Protein AF-A0A2V5UJ86-F1 (afdb_monomer)

Foldseek 3Di:
DPPPVVLVVVLVVLLVVLLVLLLVVDDPVVNVVSVVVVVVLVVVLVPDDDPDPVVSVVVSSVSSVVSSVVSNVNSVVD

Structure (mmCIF, N/CA/C/O backbone):
data_AF-A0A2V5UJ86-F1
#
_entry.id   AF-A0A2V5UJ86-F1
#
loop_
_atom_site.group_PDB
_atom_site.id
_atom_site.type_symbol
_atom_site.label_atom_id
_atom_site.label_alt_id
_atom_site.label_comp_id
_atom_site.label_asym_id
_atom_site.label_entity_id
_atom_site.label_seq_id
_atom_site.pdbx_PDB_ins_code
_atom_site.Cartn_x
_atom_site.Cartn_y
_atom_site.Cartn_z
_atom_site.occupancy
_atom_site.B_iso_or_equiv
_atom_site.auth_seq_id
_atom_site.auth_comp_id
_atom_site.auth_asym_id
_atom_site.auth_atom_id
_atom_site.pdbx_PDB_model_num
ATOM 1 N N . GLU A 1 1 ? 1.190 7.356 -27.194 1.00 41.19 1 GLU A N 1
ATOM 2 C CA . GLU A 1 1 ? 1.791 6.726 -25.997 1.00 41.19 1 GLU A CA 1
ATOM 3 C C . GLU A 1 1 ? 0.963 6.957 -24.712 1.00 41.19 1 GLU A C 1
ATOM 5 O O . GLU A 1 1 ? 1.528 7.030 -23.638 1.00 41.19 1 GLU A O 1
ATOM 10 N N . SER A 1 2 ? -0.380 7.005 -24.758 1.00 48.94 2 SER A N 1
ATOM 11 C CA . SER A 1 2 ? -1.194 7.482 -23.608 1.00 48.94 2 SER A CA 1
ATOM 12 C C . SER A 1 2 ? -1.807 6.410 -22.694 1.00 48.94 2 SER A C 1
ATOM 14 O O . SER A 1 2 ? -2.578 6.747 -21.806 1.00 48.94 2 SER A O 1
ATOM 16 N N . GLY A 1 3 ? -1.519 5.123 -22.901 1.00 46.69 3 GLY A N 1
ATOM 17 C CA . GLY A 1 3 ? -2.139 4.044 -22.113 1.00 46.69 3 GLY A CA 1
ATOM 18 C C . GLY A 1 3 ? -1.402 3.678 -20.820 1.00 46.69 3 GLY A C 1
ATOM 19 O O . GLY A 1 3 ? -2.010 3.100 -19.926 1.00 46.69 3 GLY A O 1
ATOM 20 N N . ARG A 1 4 ? -0.103 3.993 -20.722 1.00 52.19 4 ARG A N 1
ATOM 21 C CA . ARG A 1 4 ? 0.776 3.528 -19.633 1.00 52.19 4 ARG A CA 1
ATOM 22 C C . ARG A 1 4 ? 0.635 4.402 -18.372 1.00 52.19 4 ARG A C 1
ATOM 24 O O . ARG A 1 4 ? 0.412 3.864 -17.297 1.00 52.19 4 ARG A O 1
ATOM 31 N N . ASP A 1 5 ? 0.565 5.726 -18.538 1.00 57.78 5 ASP A N 1
ATOM 32 C CA . ASP A 1 5 ? 0.362 6.688 -17.435 1.00 57.78 5 ASP A CA 1
ATOM 33 C C . ASP A 1 5 ? -0.986 6.536 -16.707 1.00 57.78 5 ASP A C 1
ATOM 35 O O . ASP A 1 5 ? -1.125 6.923 -15.546 1.00 57.78 5 ASP A O 1
ATOM 39 N N . ILE A 1 6 ? -2.012 6.000 -17.376 1.00 56.66 6 ILE A N 1
ATOM 40 C CA . ILE A 1 6 ? -3.338 5.815 -16.766 1.00 56.66 6 ILE A CA 1
ATOM 41 C C . ILE A 1 6 ? -3.302 4.666 -15.748 1.00 56.66 6 ILE A C 1
ATOM 43 O O . ILE A 1 6 ? -3.850 4.809 -14.656 1.00 56.66 6 ILE A O 1
ATOM 47 N N . GLY A 1 7 ? -2.619 3.561 -16.074 1.00 62.41 7 GLY A N 1
ATOM 48 C CA . GLY A 1 7 ? -2.499 2.398 -15.187 1.00 62.41 7 GLY A CA 1
ATOM 49 C C . GLY A 1 7 ? -1.690 2.695 -13.923 1.00 62.41 7 GLY A C 1
ATOM 50 O O . GLY A 1 7 ? -2.089 2.293 -12.828 1.00 62.41 7 GLY A O 1
ATOM 51 N N . ASP A 1 8 ? -0.613 3.471 -14.056 1.00 68.00 8 ASP A N 1
ATOM 52 C CA . ASP A 1 8 ? 0.239 3.865 -12.929 1.00 68.00 8 ASP A CA 1
ATOM 53 C C . ASP A 1 8 ? -0.503 4.792 -11.952 1.00 68.00 8 ASP A C 1
ATOM 55 O O . ASP A 1 8 ? -0.426 4.632 -10.732 1.00 68.00 8 ASP A O 1
ATOM 59 N N . ASN A 1 9 ? -1.310 5.720 -12.471 1.00 79.38 9 ASN A N 1
ATOM 60 C CA . ASN A 1 9 ? -2.132 6.592 -11.632 1.00 79.38 9 ASN A CA 1
ATOM 61 C C . ASN A 1 9 ? -3.264 5.835 -10.920 1.00 79.38 9 ASN A C 1
ATOM 63 O O . ASN A 1 9 ? -3.614 6.166 -9.783 1.00 79.38 9 ASN A O 1
ATOM 67 N N . GLU A 1 10 ? -3.834 4.810 -11.556 1.00 89.88 10 GLU A N 1
ATOM 68 C CA . GLU A 1 10 ? -4.891 4.004 -10.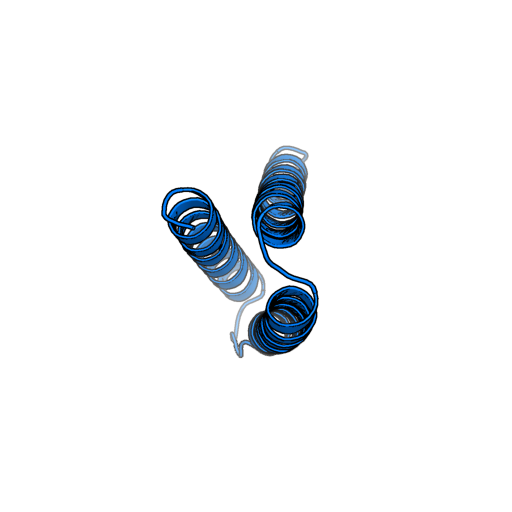951 1.00 89.88 10 GLU A CA 1
ATOM 69 C C . GLU A 1 10 ? -4.367 3.162 -9.780 1.00 89.88 10 GLU A C 1
ATOM 71 O O . GLU A 1 10 ? -4.984 3.141 -8.710 1.00 89.88 10 GLU A O 1
ATOM 76 N N . ILE A 1 11 ? -3.211 2.511 -9.935 1.00 91.00 11 ILE A N 1
ATOM 77 C CA . ILE A 1 11 ? -2.664 1.649 -8.880 1.00 91.00 11 ILE A CA 1
ATOM 78 C C . ILE A 1 11 ? -2.189 2.455 -7.658 1.00 91.00 11 ILE A C 1
ATOM 80 O O . ILE A 1 11 ? -2.410 2.035 -6.519 1.00 91.00 11 ILE A O 1
ATOM 84 N N . GLU A 1 12 ? -1.631 3.655 -7.851 1.00 92.88 12 GLU A N 1
ATOM 85 C CA . GLU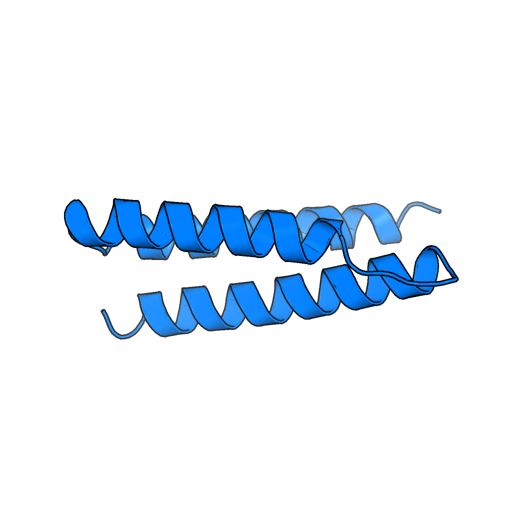 A 1 12 ? -1.290 4.550 -6.736 1.00 92.88 12 GLU A CA 1
ATOM 86 C C . GLU A 1 12 ? -2.551 5.081 -6.026 1.00 92.88 12 GLU A C 1
ATOM 88 O O . GLU A 1 12 ? -2.580 5.196 -4.795 1.00 92.88 12 GLU A O 1
ATOM 93 N N . ALA A 1 13 ? -3.638 5.340 -6.763 1.00 94.81 13 ALA A N 1
ATOM 94 C CA . ALA A 1 13 ? -4.922 5.694 -6.160 1.00 94.81 13 ALA A CA 1
ATOM 95 C C . ALA A 1 13 ? -5.489 4.542 -5.310 1.00 94.81 13 ALA A C 1
ATOM 97 O O . ALA A 1 13 ? -5.983 4.775 -4.200 1.00 94.81 13 ALA A O 1
ATOM 98 N N . GLN A 1 14 ? -5.373 3.296 -5.783 1.00 96.31 14 GLN A N 1
ATOM 99 C CA . GLN A 1 14 ? -5.761 2.105 -5.021 1.00 96.31 14 GLN A CA 1
ATOM 100 C C . GLN A 1 14 ? -4.909 1.933 -3.756 1.00 96.31 14 GLN A C 1
ATOM 102 O O 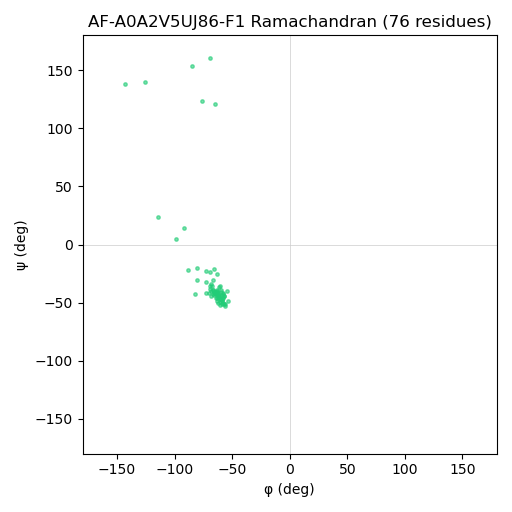. GLN A 1 14 ? -5.462 1.674 -2.684 1.00 96.31 14 GLN A O 1
ATOM 107 N N . LEU A 1 15 ? -3.592 2.152 -3.842 1.00 97.31 15 LEU A N 1
ATOM 108 C CA . LEU A 1 15 ? -2.689 2.115 -2.689 1.00 97.31 15 LEU A CA 1
ATOM 109 C C . LEU A 1 15 ? -3.127 3.113 -1.609 1.00 97.31 15 LEU A C 1
ATOM 111 O O . LEU A 1 15 ? -3.301 2.736 -0.447 1.00 97.31 15 LEU A O 1
ATOM 115 N N . ASN A 1 16 ? -3.348 4.372 -1.995 1.00 96.81 16 ASN A N 1
ATOM 116 C CA . ASN A 1 16 ? -3.778 5.424 -1.073 1.00 96.81 16 ASN A CA 1
ATOM 117 C C . ASN A 1 16 ? -5.138 5.102 -0.446 1.00 96.81 16 ASN A C 1
ATOM 119 O O . ASN A 1 16 ? -5.317 5.232 0.768 1.00 96.81 16 ASN A O 1
ATOM 123 N N . LYS A 1 17 ? -6.092 4.616 -1.247 1.00 97.69 17 LYS A N 1
ATOM 124 C CA . LYS A 1 17 ? -7.413 4.202 -0.764 1.00 97.69 17 LYS A CA 1
ATOM 125 C C . LYS A 1 17 ? -7.316 3.071 0.264 1.00 97.69 17 LYS A C 1
ATOM 127 O O . LYS A 1 17 ? -7.947 3.161 1.319 1.00 97.69 17 LYS A O 1
ATOM 132 N N . ALA A 1 18 ? -6.530 2.029 -0.011 1.00 97.88 18 ALA A N 1
ATOM 133 C CA . ALA A 1 18 ? -6.345 0.897 0.896 1.00 97.88 18 ALA A CA 1
ATOM 134 C C . ALA A 1 18 ? -5.654 1.319 2.204 1.00 97.88 18 ALA A C 1
ATOM 136 O O . ALA A 1 18 ? -6.097 0.933 3.289 1.00 97.88 18 ALA A O 1
ATOM 137 N N . TYR A 1 19 ? -4.628 2.172 2.113 1.00 98.19 19 TYR A N 1
ATOM 138 C CA . TYR A 1 19 ? -3.948 2.745 3.274 1.00 98.19 19 TYR A CA 1
ATOM 139 C C . TYR A 1 19 ? -4.914 3.539 4.158 1.00 98.19 19 TYR A C 1
ATOM 141 O O . TYR A 1 19 ? -5.004 3.278 5.358 1.00 98.19 19 TYR A O 1
ATOM 149 N N . HIS A 1 20 ? -5.681 4.467 3.576 1.00 97.62 20 HIS A N 1
ATOM 150 C CA . HIS A 1 20 ? -6.638 5.272 4.333 1.00 97.62 20 HIS A CA 1
ATOM 151 C C . HIS A 1 20 ? -7.736 4.417 4.962 1.00 97.62 20 HIS A C 1
ATOM 153 O O . HIS A 1 20 ? -8.067 4.626 6.129 1.00 97.62 20 HIS A O 1
ATOM 159 N N . LYS A 1 21 ? -8.249 3.413 4.240 1.00 97.19 21 LYS A N 1
ATOM 160 C CA . LYS A 1 21 ? -9.232 2.471 4.783 1.00 97.19 21 LYS A CA 1
ATOM 161 C C . LYS A 1 21 ? -8.699 1.786 6.044 1.00 97.19 21 LYS A C 1
ATOM 163 O O . LYS A 1 21 ? -9.356 1.842 7.081 1.00 97.19 21 LYS A O 1
ATOM 168 N N . LEU A 1 22 ? -7.497 1.209 5.987 1.00 97.69 22 LEU A N 1
ATOM 169 C CA . LEU A 1 22 ? -6.887 0.576 7.157 1.00 97.69 22 LEU A CA 1
ATOM 170 C C . LEU A 1 22 ? -6.624 1.592 8.278 1.00 97.69 22 LEU A C 1
ATOM 172 O O . LEU A 1 22 ? -6.974 1.335 9.425 1.00 97.69 22 LEU A O 1
ATOM 176 N N . ALA A 1 23 ? -6.065 2.760 7.961 1.00 97.00 23 ALA A N 1
ATOM 177 C CA . ALA A 1 23 ? -5.770 3.792 8.951 1.00 97.00 23 ALA A CA 1
ATOM 178 C C . ALA A 1 23 ? -7.029 4.230 9.719 1.00 97.00 23 ALA A C 1
ATOM 180 O O . ALA A 1 23 ? -6.981 4.374 10.937 1.00 97.00 23 ALA A O 1
ATOM 181 N N . THR A 1 24 ? -8.170 4.390 9.041 1.00 96.12 24 THR A N 1
ATOM 182 C CA . THR A 1 24 ? -9.430 4.763 9.708 1.00 96.12 24 THR A CA 1
ATOM 183 C C . THR A 1 24 ? -9.962 3.683 10.651 1.00 96.12 24 THR A C 1
ATOM 185 O O . THR A 1 24 ? -10.556 4.026 11.672 1.00 96.12 24 THR A O 1
ATOM 188 N N . ALA A 1 25 ? -9.701 2.406 10.358 1.00 94.88 25 ALA A N 1
ATOM 189 C CA . ALA A 1 25 ? -10.143 1.272 11.171 1.00 94.88 25 ALA A CA 1
ATOM 190 C C . ALA A 1 25 ? -9.253 1.008 12.400 1.00 94.88 25 ALA A C 1
ATOM 192 O O . ALA A 1 25 ? -9.684 0.359 13.347 1.00 94.88 25 ALA A O 1
ATOM 193 N N . LEU A 1 26 ? -8.012 1.503 12.408 1.00 95.44 26 LEU A N 1
ATOM 194 C CA . LEU A 1 26 ? -7.062 1.266 13.498 1.00 95.44 26 LEU A CA 1
ATOM 195 C C . LEU A 1 26 ? -7.222 2.266 14.658 1.00 95.44 26 LEU A C 1
ATOM 197 O O . LEU A 1 26 ? -7.629 3.409 14.426 1.00 95.44 26 LEU A O 1
ATOM 201 N N . PRO A 1 27 ? -6.849 1.898 15.899 1.00 94.50 27 PRO A N 1
ATOM 202 C CA . PRO A 1 27 ? -6.685 2.846 17.001 1.00 94.50 27 PRO A CA 1
ATOM 203 C C . PRO A 1 27 ? -5.467 3.771 16.781 1.00 94.50 27 PRO A C 1
ATOM 205 O O . PRO A 1 27 ? -4.566 3.427 16.015 1.00 94.50 27 PRO A O 1
ATOM 208 N N . PRO A 1 28 ? -5.387 4.937 17.457 1.00 92.19 28 PRO A N 1
ATOM 209 C CA . PRO A 1 28 ? -4.348 5.944 17.204 1.00 92.19 28 PRO A CA 1
ATOM 210 C C . PRO A 1 28 ? -2.903 5.433 17.278 1.00 92.19 28 PRO A C 1
ATOM 212 O O . PRO A 1 28 ? -2.089 5.809 16.439 1.00 92.19 28 PRO A O 1
ATOM 215 N N . HIS A 1 29 ? -2.596 4.556 18.237 1.00 90.88 29 HIS A N 1
ATOM 216 C CA . HIS A 1 29 ? -1.267 3.952 18.369 1.00 90.88 29 HIS A CA 1
ATOM 217 C C . HIS A 1 29 ? -0.880 3.152 17.111 1.00 90.88 29 HIS A C 1
ATOM 219 O O . HIS A 1 29 ? 0.168 3.386 16.511 1.00 90.88 29 HIS A O 1
ATOM 225 N N . ASP A 1 30 ? -1.775 2.281 16.646 1.00 94.81 30 ASP A N 1
ATOM 226 C CA . ASP A 1 30 ? -1.520 1.416 15.492 1.00 94.81 30 ASP A CA 1
ATOM 227 C C . ASP A 1 30 ? -1.536 2.190 14.165 1.00 94.81 30 ASP A C 1
ATOM 229 O O . ASP A 1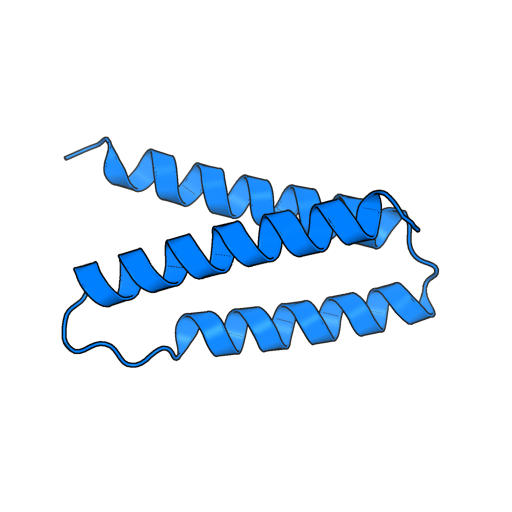 30 ? -0.908 1.766 13.193 1.00 94.81 30 ASP A O 1
ATOM 233 N N . ARG A 1 31 ? -2.208 3.351 14.111 1.00 95.88 31 ARG A N 1
ATOM 234 C CA . ARG A 1 31 ? -2.133 4.272 12.963 1.00 95.88 31 ARG A CA 1
ATOM 235 C C . ARG A 1 31 ? -0.733 4.842 12.782 1.00 95.88 31 ARG A C 1
ATOM 237 O O . ARG A 1 31 ? -0.271 4.927 11.647 1.00 95.88 31 ARG A O 1
ATOM 244 N N . GLU A 1 32 ? -0.062 5.225 13.868 1.00 95.69 32 GLU A N 1
ATOM 245 C CA . GLU A 1 32 ? 1.309 5.734 13.776 1.00 95.69 32 GLU A CA 1
ATOM 246 C C . GLU A 1 32 ? 2.260 4.620 13.330 1.00 95.69 32 GLU A C 1
ATOM 248 O O . GLU A 1 32 ? 3.057 4.827 12.416 1.00 95.69 32 GLU A O 1
ATOM 253 N N . SER A 1 33 ? 2.110 3.403 13.866 1.00 96.50 33 SER A N 1
ATOM 254 C CA . SER A 1 33 ? 2.869 2.243 13.377 1.00 96.50 33 SER A CA 1
ATOM 255 C C . SER A 1 33 ? 2.633 1.987 11.883 1.00 96.50 33 SER A C 1
ATOM 257 O O . SER A 1 33 ? 3.594 1.843 11.127 1.00 96.50 33 SER A O 1
ATOM 259 N N . LEU A 1 34 ? 1.376 2.016 11.424 1.00 97.56 34 LEU A N 1
ATOM 260 C CA . LEU A 1 34 ? 1.036 1.859 10.007 1.00 97.56 34 LEU A CA 1
ATOM 261 C C . LEU A 1 34 ? 1.674 2.948 9.129 1.00 97.56 34 LEU A C 1
ATOM 263 O O . LEU A 1 34 ? 2.161 2.654 8.036 1.00 97.56 34 LEU A O 1
ATOM 267 N N . LYS A 1 35 ? 1.688 4.201 9.590 1.00 97.56 35 LYS A N 1
ATOM 268 C CA . LYS A 1 35 ? 2.325 5.313 8.878 1.00 97.56 35 LYS A CA 1
ATOM 269 C C . LYS A 1 35 ? 3.826 5.075 8.708 1.00 97.56 35 LYS A C 1
ATOM 271 O O . LYS A 1 35 ? 4.344 5.241 7.605 1.00 97.56 35 LYS A O 1
ATOM 276 N N . GLN A 1 36 ? 4.516 4.641 9.762 1.00 97.94 36 GLN A N 1
ATOM 277 C CA . GLN A 1 36 ? 5.947 4.327 9.697 1.00 97.94 36 GLN A CA 1
ATOM 278 C C . GLN A 1 36 ? 6.233 3.133 8.773 1.00 97.94 36 GLN A C 1
ATOM 280 O O . GLN A 1 36 ? 7.157 3.187 7.959 1.00 97.94 36 GLN A O 1
ATOM 285 N N . GLU A 1 37 ? 5.405 2.082 8.827 1.00 97.44 37 GLU A N 1
ATOM 286 C CA . GLU A 1 37 ? 5.470 0.962 7.878 1.00 97.44 37 GLU A CA 1
ATOM 287 C C . GLU A 1 37 ? 5.324 1.444 6.429 1.00 97.44 37 GLU A C 1
ATOM 289 O O . GLU A 1 37 ? 6.084 1.022 5.556 1.00 97.44 37 GLU A O 1
ATOM 294 N N . GLN A 1 38 ? 4.373 2.348 6.172 1.00 97.88 38 GLN A N 1
ATOM 295 C CA . GLN A 1 38 ? 4.116 2.882 4.838 1.00 97.88 38 GLN A CA 1
ATOM 296 C C . GLN A 1 38 ? 5.287 3.721 4.316 1.00 97.88 38 GLN A C 1
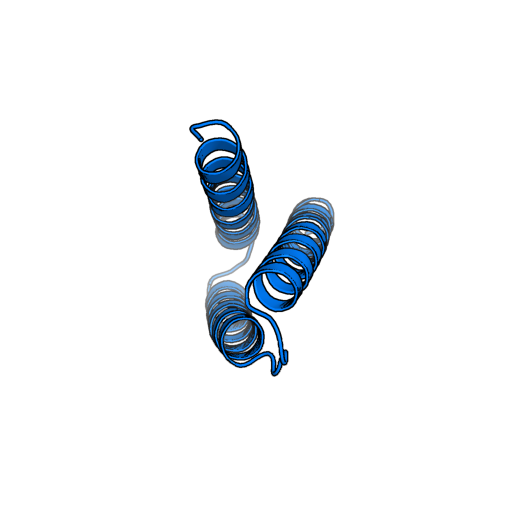ATOM 298 O O . GLN A 1 38 ? 5.695 3.540 3.170 1.00 97.88 38 GLN A O 1
ATOM 303 N N . LEU A 1 39 ? 5.876 4.584 5.149 1.00 97.56 39 LEU A N 1
ATOM 304 C CA . LEU A 1 39 ? 7.055 5.376 4.779 1.00 97.56 39 LEU A CA 1
ATOM 305 C C . LEU A 1 39 ? 8.255 4.482 4.445 1.00 97.56 39 LEU A C 1
ATOM 307 O O . LEU A 1 39 ? 8.915 4.679 3.424 1.00 97.56 39 LEU A O 1
ATOM 311 N N . LYS A 1 40 ? 8.507 3.455 5.265 1.00 97.19 40 LYS A N 1
ATOM 312 C CA . LYS A 1 40 ? 9.580 2.485 5.014 1.00 97.19 40 LYS A CA 1
ATOM 313 C C . LYS A 1 40 ? 9.351 1.709 3.717 1.00 97.19 40 LYS A C 1
ATOM 315 O O . LYS A 1 40 ? 10.297 1.476 2.960 1.00 97.19 40 LYS A O 1
ATOM 320 N N . TRP A 1 41 ? 8.110 1.307 3.454 1.00 97.25 41 TRP A N 1
ATOM 321 C CA . TRP A 1 41 ? 7.756 0.611 2.224 1.00 97.25 41 TRP A CA 1
ATOM 322 C C . TRP A 1 41 ? 7.971 1.498 0.988 1.00 97.25 41 TRP A C 1
ATOM 324 O O . TRP A 1 41 ? 8.622 1.050 0.046 1.00 97.25 41 TRP A O 1
ATOM 334 N N . LEU A 1 42 ? 7.532 2.763 1.023 1.00 95.75 42 LEU A N 1
ATOM 335 C CA . LEU A 1 42 ? 7.755 3.728 -0.064 1.00 95.75 42 LEU A CA 1
ATOM 336 C C . LEU A 1 42 ? 9.250 3.926 -0.335 1.00 95.75 42 LEU A C 1
ATOM 338 O O . LEU A 1 42 ? 9.691 3.805 -1.474 1.00 95.75 42 LEU A O 1
ATOM 342 N N . ALA A 1 43 ? 10.052 4.129 0.713 1.00 94.25 43 ALA A N 1
ATOM 343 C CA . ALA A 1 43 ? 11.501 4.236 0.574 1.00 94.25 43 ALA A CA 1
ATOM 344 C C . ALA A 1 43 ? 12.106 2.975 -0.067 1.00 94.25 43 ALA A C 1
ATOM 346 O O . ALA A 1 43 ? 12.943 3.076 -0.960 1.00 94.25 43 ALA A O 1
ATOM 347 N N . THR A 1 44 ? 11.651 1.787 0.335 1.00 92.50 44 THR A N 1
ATOM 348 C CA . THR A 1 44 ? 12.112 0.518 -0.251 1.00 92.50 44 THR A CA 1
ATOM 349 C C . THR A 1 44 ? 11.738 0.408 -1.730 1.00 92.50 44 THR A C 1
ATOM 351 O O . THR A 1 44 ? 12.565 -0.018 -2.530 1.00 92.50 44 THR A O 1
ATOM 354 N N . ARG A 1 45 ? 10.521 0.825 -2.106 1.00 93.00 45 ARG A N 1
ATOM 355 C CA . ARG A 1 45 ? 10.031 0.816 -3.493 1.00 93.00 45 ARG A CA 1
ATOM 356 C C . ARG A 1 45 ? 10.842 1.735 -4.410 1.00 93.00 45 ARG A C 1
ATOM 358 O O . ARG A 1 45 ? 11.112 1.373 -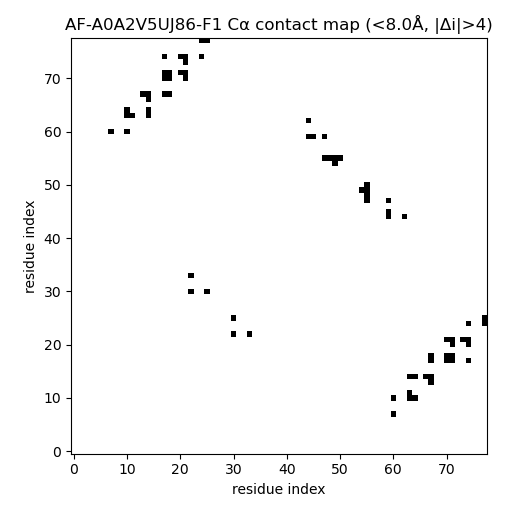5.554 1.00 93.00 45 ARG A O 1
ATOM 365 N N . GLU A 1 46 ? 11.242 2.908 -3.928 1.00 90.00 46 GLU A N 1
ATOM 366 C CA . GLU A 1 46 ? 11.990 3.882 -4.737 1.00 90.00 46 GLU A CA 1
ATOM 367 C C . GLU A 1 46 ? 13.444 3.464 -5.007 1.00 90.00 46 GLU A C 1
ATOM 369 O O . GLU A 1 46 ? 13.984 3.730 -6.088 1.00 90.00 46 GLU A O 1
ATOM 374 N N . HIS A 1 47 ? 14.063 2.757 -4.056 1.00 90.94 47 HIS A N 1
ATOM 375 C CA . HIS A 1 47 ? 15.481 2.379 -4.094 1.00 90.94 47 HIS A CA 1
ATOM 376 C C . HIS A 1 47 ? 15.756 1.016 -4.742 1.00 90.94 47 HIS A C 1
ATOM 378 O O . HIS A 1 47 ? 16.851 0.474 -4.597 1.00 90.94 47 HIS A O 1
ATOM 384 N N . ILE A 1 48 ? 14.791 0.442 -5.459 1.00 86.94 48 ILE A N 1
ATOM 385 C CA . ILE A 1 48 ? 14.986 -0.843 -6.135 1.00 86.94 48 ILE A CA 1
ATOM 386 C C . ILE A 1 48 ? 16.045 -0.689 -7.229 1.00 86.94 48 ILE A C 1
ATOM 388 O O . ILE A 1 48 ? 15.846 0.109 -8.154 1.00 86.94 48 ILE A O 1
ATOM 392 N N . PRO A 1 49 ? 17.147 -1.457 -7.166 1.00 80.69 49 PRO A N 1
ATOM 393 C CA . PRO A 1 49 ? 18.142 -1.451 -8.218 1.00 80.69 49 PRO A CA 1
ATOM 394 C C . PRO A 1 49 ? 17.619 -2.252 -9.414 1.00 80.69 49 PRO A C 1
ATOM 396 O O . PRO A 1 49 ? 17.287 -3.433 -9.300 1.00 80.69 49 PRO A O 1
ATOM 399 N N . ALA A 1 50 ? 17.573 -1.621 -10.582 1.00 81.25 50 ALA A N 1
ATOM 400 C CA . ALA A 1 50 ? 17.314 -2.291 -11.848 1.00 81.25 50 ALA A CA 1
ATOM 401 C C . ALA A 1 50 ? 18.160 -1.638 -12.945 1.00 81.25 50 ALA A C 1
ATOM 403 O O . ALA A 1 50 ? 18.299 -0.418 -12.979 1.00 81.25 50 ALA A O 1
ATOM 404 N N . ALA A 1 51 ? 18.737 -2.463 -13.822 1.00 77.50 51 ALA A N 1
ATOM 405 C CA . ALA A 1 51 ? 19.595 -2.001 -14.915 1.00 77.50 51 ALA A CA 1
ATOM 406 C C . ALA A 1 51 ? 18.819 -1.238 -16.006 1.00 77.50 51 ALA A C 1
ATOM 408 O O . ALA A 1 51 ? 19.395 -0.418 -16.711 1.00 77.50 51 ALA A O 1
ATOM 409 N N . GLU A 1 52 ? 17.514 -1.492 -16.121 1.00 86.56 52 GLU A N 1
ATOM 410 C CA . GLU A 1 52 ? 16.629 -0.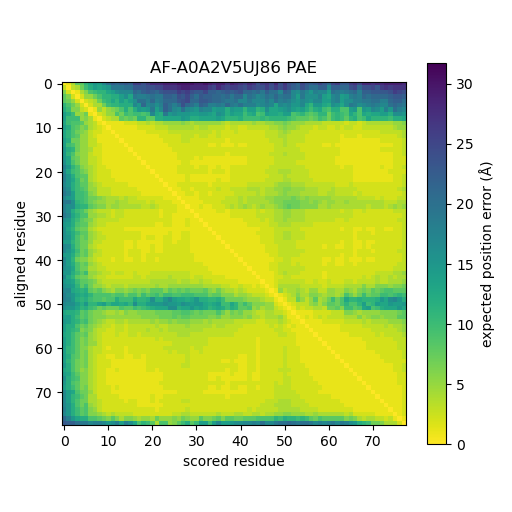914 -17.133 1.00 86.56 52 GLU A CA 1
ATOM 411 C C . GLU A 1 52 ? 15.422 -0.249 -16.463 1.00 86.56 52 GLU A C 1
ATOM 413 O O . GLU A 1 52 ? 14.857 -0.796 -15.508 1.00 86.56 52 GLU A O 1
ATOM 418 N N . LYS A 1 53 ? 15.010 0.916 -16.983 1.00 84.69 53 LYS A N 1
ATOM 419 C CA . LYS A 1 53 ? 13.881 1.708 -16.464 1.00 84.69 53 LYS A CA 1
ATOM 420 C C . LYS A 1 53 ? 12.574 0.915 -16.488 1.00 84.69 53 LYS A C 1
ATOM 422 O O . LYS A 1 53 ? 11.928 0.801 -15.454 1.00 84.69 53 LYS A O 1
ATOM 427 N N . ASP A 1 54 ? 12.259 0.275 -17.610 1.00 84.88 54 ASP A N 1
ATOM 428 C CA . ASP A 1 54 ? 11.035 -0.519 -17.780 1.00 84.88 54 ASP A CA 1
ATOM 429 C C . ASP A 1 54 ? 10.973 -1.693 -16.790 1.00 84.88 54 ASP A C 1
ATOM 431 O O . ASP A 1 54 ? 9.922 -2.008 -16.231 1.00 84.88 54 ASP A O 1
ATOM 435 N N . LYS A 1 55 ? 12.123 -2.313 -16.496 1.00 88.12 55 LYS A N 1
ATOM 436 C CA . LYS A 1 55 ? 12.219 -3.361 -15.474 1.00 88.12 55 LYS A CA 1
ATOM 437 C C . LYS A 1 55 ? 12.016 -2.797 -14.067 1.00 88.12 55 LYS A C 1
ATOM 439 O O . LYS A 1 55 ? 11.380 -3.458 -13.247 1.00 88.12 55 LYS A O 1
ATOM 444 N N . LYS A 1 56 ? 12.533 -1.596 -13.780 1.00 89.00 56 LYS A N 1
ATOM 445 C CA . LYS A 1 56 ? 12.285 -0.896 -12.510 1.00 89.00 56 LYS A CA 1
ATOM 446 C C . LYS A 1 56 ? 10.792 -0.628 -12.328 1.00 89.00 56 LYS A C 1
ATOM 44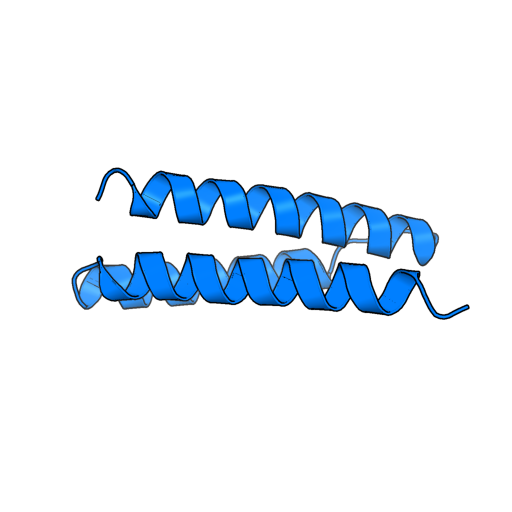8 O O . LYS A 1 56 ? 10.239 -1.024 -11.307 1.00 89.00 56 LYS A O 1
ATOM 453 N N . GLU A 1 57 ? 10.157 -0.021 -13.327 1.00 88.75 57 GLU A N 1
ATOM 454 C CA . GLU A 1 57 ? 8.731 0.326 -13.317 1.00 88.75 57 GLU A CA 1
ATOM 455 C C . GLU A 1 57 ? 7.865 -0.923 -13.128 1.00 88.75 57 GLU A C 1
ATOM 457 O O . GLU A 1 57 ? 7.039 -0.972 -12.218 1.00 88.75 57 GLU A O 1
ATOM 462 N N . PHE A 1 58 ? 8.134 -1.994 -13.881 1.00 89.94 58 PHE A N 1
ATOM 463 C CA . PHE A 1 58 ? 7.428 -3.265 -13.716 1.00 89.94 58 PHE A CA 1
ATOM 464 C C . PHE A 1 58 ? 7.534 -3.818 -12.286 1.00 89.94 58 PHE A C 1
ATOM 466 O O . PHE A 1 58 ? 6.537 -4.254 -11.707 1.00 89.94 58 PHE A O 1
ATOM 473 N N . ILE A 1 59 ? 8.725 -3.791 -11.678 1.00 91.06 59 ILE A N 1
ATOM 474 C CA . ILE A 1 59 ? 8.906 -4.255 -10.295 1.00 91.06 59 ILE A CA 1
ATOM 475 C C . ILE A 1 59 ? 8.149 -3.348 -9.312 1.00 91.06 59 ILE A C 1
ATOM 477 O O . ILE A 1 59 ? 7.528 -3.856 -8.375 1.00 91.06 59 ILE A O 1
ATOM 481 N N . GLN A 1 60 ? 8.173 -2.028 -9.516 1.00 92.88 60 GLN A N 1
ATOM 482 C CA . GLN A 1 60 ? 7.464 -1.072 -8.664 1.00 92.88 60 GLN A CA 1
ATOM 483 C C . GLN A 1 60 ? 5.949 -1.300 -8.703 1.00 92.88 60 GLN A C 1
ATOM 485 O O . GLN A 1 60 ? 5.345 -1.404 -7.636 1.00 92.88 60 GLN A O 1
ATOM 490 N N . ILE A 1 61 ? 5.362 -1.498 -9.888 1.00 92.81 61 ILE A N 1
ATOM 491 C CA . ILE A 1 61 ? 3.934 -1.818 -10.053 1.00 92.81 61 ILE A CA 1
ATOM 492 C C . ILE A 1 61 ? 3.576 -3.093 -9.281 1.00 92.81 61 ILE A C 1
ATOM 494 O O . ILE A 1 61 ? 2.667 -3.085 -8.452 1.00 92.81 61 ILE A O 1
ATOM 498 N N . ARG A 1 62 ? 4.337 -4.180 -9.468 1.00 93.44 62 ARG A N 1
ATOM 499 C CA . ARG A 1 62 ? 4.091 -5.467 -8.785 1.00 93.44 62 ARG A CA 1
ATOM 500 C C . ARG A 1 62 ? 4.177 -5.359 -7.265 1.00 93.44 62 ARG A C 1
ATOM 502 O O . ARG A 1 62 ? 3.449 -6.041 -6.541 1.00 93.44 62 ARG A O 1
ATOM 509 N N . LEU A 1 63 ? 5.078 -4.521 -6.759 1.00 95.19 63 LEU A N 1
ATOM 510 C CA . LEU A 1 63 ? 5.164 -4.253 -5.329 1.00 95.19 63 LEU A CA 1
ATOM 511 C C . LEU A 1 63 ? 3.974 -3.437 -4.840 1.00 95.19 63 LEU A C 1
ATOM 513 O O . LEU A 1 63 ? 3.448 -3.759 -3.772 1.00 95.19 63 LEU A O 1
ATOM 517 N N . THR A 1 64 ? 3.541 -2.428 -5.599 1.00 95.94 64 THR A N 1
ATOM 518 C CA . THR A 1 64 ? 2.349 -1.640 -5.272 1.00 95.94 64 THR A CA 1
ATOM 519 C C . THR A 1 64 ? 1.107 -2.535 -5.224 1.00 95.94 64 THR A C 1
ATOM 521 O O . THR A 1 64 ? 0.412 -2.517 -4.210 1.00 95.94 64 THR A O 1
ATOM 524 N N . GLU A 1 65 ? 0.887 -3.408 -6.214 1.00 96.25 65 GLU A N 1
ATOM 525 C CA . GLU A 1 65 ? -0.206 -4.401 -6.213 1.00 96.25 65 GLU A CA 1
ATOM 526 C C . GLU A 1 65 ? -0.194 -5.269 -4.945 1.00 96.25 65 GLU A C 1
ATOM 528 O O . GLU A 1 65 ? -1.208 -5.428 -4.260 1.00 96.25 65 GLU A O 1
ATOM 533 N N . ARG A 1 66 ? 0.979 -5.806 -4.583 1.00 97.12 66 ARG A N 1
ATOM 534 C CA . ARG A 1 66 ? 1.127 -6.639 -3.383 1.00 97.12 66 ARG A CA 1
ATOM 535 C C . ARG A 1 66 ? 0.816 -5.859 -2.107 1.00 97.12 66 ARG A C 1
ATOM 537 O O . ARG A 1 66 ? 0.198 -6.408 -1.193 1.00 97.12 66 ARG A O 1
ATOM 544 N N . ARG A 1 67 ? 1.246 -4.599 -2.029 1.00 97.75 67 ARG A N 1
ATOM 545 C CA . ARG A 1 67 ? 0.997 -3.740 -0.868 1.00 97.75 67 ARG A CA 1
ATOM 546 C C . ARG A 1 67 ? -0.479 -3.381 -0.744 1.00 97.75 67 ARG A C 1
ATOM 548 O O . ARG A 1 67 ? -0.996 -3.416 0.368 1.00 97.75 67 ARG A O 1
ATOM 555 N N . VAL A 1 68 ? -1.162 -3.103 -1.856 1.00 98.06 68 VAL A N 1
ATOM 556 C CA . VAL A 1 68 ? -2.618 -2.891 -1.877 1.00 98.06 68 VAL A CA 1
ATOM 557 C C . VAL A 1 68 ? -3.324 -4.111 -1.282 1.00 98.06 68 VAL A C 1
ATOM 559 O O . VAL A 1 68 ? -4.050 -3.970 -0.298 1.00 98.06 68 VAL A O 1
ATOM 562 N N . ALA A 1 69 ? -3.034 -5.315 -1.786 1.00 97.69 69 ALA A N 1
ATOM 563 C CA . ALA A 1 69 ? -3.655 -6.550 -1.301 1.00 97.69 69 ALA A CA 1
ATOM 564 C C . ALA A 1 69 ? -3.401 -6.806 0.199 1.00 97.69 69 ALA A C 1
ATOM 566 O O . ALA A 1 69 ? -4.302 -7.238 0.924 1.00 97.69 69 ALA A O 1
ATOM 567 N N . GLU A 1 70 ? -2.192 -6.517 0.690 1.00 97.94 70 GLU A N 1
ATOM 568 C CA . GLU A 1 70 ? -1.855 -6.614 2.115 1.00 97.94 70 GLU A CA 1
ATOM 569 C C . GLU A 1 70 ? -2.698 -5.650 2.965 1.00 97.94 70 GLU A C 1
ATOM 571 O O . GLU A 1 70 ? -3.308 -6.065 3.955 1.00 97.94 70 GLU A O 1
ATOM 576 N N . LEU A 1 71 ? -2.753 -4.372 2.576 1.00 98.12 71 LEU A N 1
ATOM 577 C CA . LEU A 1 71 ? -3.492 -3.333 3.297 1.00 98.12 71 LEU A CA 1
ATOM 578 C C . LEU A 1 71 ? -4.995 -3.628 3.314 1.00 98.12 71 LEU A C 1
ATOM 580 O O . LEU A 1 71 ? -5.631 -3.509 4.362 1.00 98.12 71 LEU A O 1
ATOM 584 N N . GLU A 1 72 ? -5.558 -4.073 2.191 1.00 97.06 72 GLU A N 1
ATOM 585 C CA . GLU A 1 72 ? -6.966 -4.464 2.097 1.00 97.06 72 GLU A CA 1
ATOM 586 C C . GLU A 1 72 ? -7.294 -5.698 2.940 1.00 97.06 72 GLU A C 1
ATOM 588 O O . GLU A 1 72 ? -8.337 -5.735 3.597 1.00 97.06 72 GLU A O 1
ATOM 593 N N . THR A 1 73 ? -6.403 -6.693 2.952 1.00 97.19 73 THR A N 1
ATOM 594 C CA . THR A 1 73 ? -6.557 -7.894 3.782 1.00 97.19 73 THR A CA 1
ATOM 595 C C . THR A 1 73 ? -6.545 -7.518 5.256 1.00 97.19 73 THR A C 1
ATOM 597 O O . THR A 1 73 ? -7.454 -7.890 5.994 1.00 97.19 73 THR A O 1
ATOM 600 N N . ARG A 1 74 ? -5.569 -6.709 5.686 1.00 96.12 74 ARG A N 1
ATOM 601 C CA . ARG A 1 74 ? -5.506 -6.199 7.061 1.00 96.12 74 ARG A CA 1
ATOM 602 C C . ARG A 1 74 ? -6.763 -5.405 7.405 1.00 96.12 74 ARG A C 1
ATOM 604 O O . ARG A 1 74 ? -7.326 -5.627 8.464 1.00 96.12 74 ARG A O 1
ATOM 611 N N . ALA A 1 75 ? -7.249 -4.547 6.509 1.00 94.50 75 ALA A N 1
ATOM 612 C CA . ALA A 1 75 ? -8.458 -3.755 6.747 1.00 94.50 75 ALA A CA 1
ATOM 613 C C . ALA A 1 75 ? -9.739 -4.598 6.858 1.00 94.50 75 ALA A C 1
ATOM 615 O O . ALA A 1 75 ? -10.731 -4.113 7.389 1.00 94.50 75 ALA A O 1
ATOM 616 N N . ARG A 1 76 ? -9.752 -5.828 6.329 1.00 93.38 76 ARG A N 1
ATOM 617 C CA . ARG A 1 76 ? -10.898 -6.746 6.418 1.00 93.38 76 ARG A CA 1
ATOM 618 C C . ARG A 1 76 ? -10.972 -7.484 7.758 1.00 93.38 76 ARG A C 1
ATOM 620 O O . ARG A 1 76 ? -12.067 -7.833 8.178 1.00 93.38 76 ARG A O 1
ATOM 627 N N . TYR A 1 77 ? -9.827 -7.750 8.384 1.00 89.31 77 TYR A N 1
ATOM 628 C CA . TYR A 1 77 ? -9.706 -8.594 9.583 1.00 89.31 77 TYR A CA 1
ATOM 629 C C . TYR A 1 77 ? -9.254 -7.815 10.832 1.00 89.31 77 TYR A C 1
ATOM 631 O O . TYR A 1 77 ? -8.658 -8.392 11.741 1.00 89.31 77 TYR A O 1
ATOM 639 N N . ARG A 1 78 ? -9.491 -6.502 10.854 1.00 68.94 78 ARG A N 1
ATOM 640 C CA . ARG A 1 78 ? -9.300 -5.618 12.012 1.00 68.94 78 ARG A CA 1
ATOM 641 C C . ARG A 1 78 ? -10.649 -5.299 12.627 1.00 68.94 78 ARG A C 1
ATOM 643 O O . ARG A 1 78 ? -10.687 -5.250 13.871 1.00 68.94 78 ARG A O 1
#

Radius of gyration: 13.87 Å; Cα contacts (8 Å, |Δi|>4): 38; chains: 1; bounding box: 30×16×44 Å

pLDDT: mean 89.21, std 13.25, range [41.19, 98.19]

Sequence (78 aa):
ESGRDIGDNEIEAQLNKAYHKLATALPPHDRESLKQEQLKWLATREHIPAAEKDKKEFIQIRLTERRVAELETRARYR

Solvent-accessible surface area (backbone atoms only — not comparable to full-atom values): 4382 Å² total; per-residue (Å²): 135,79,71,60,68,54,55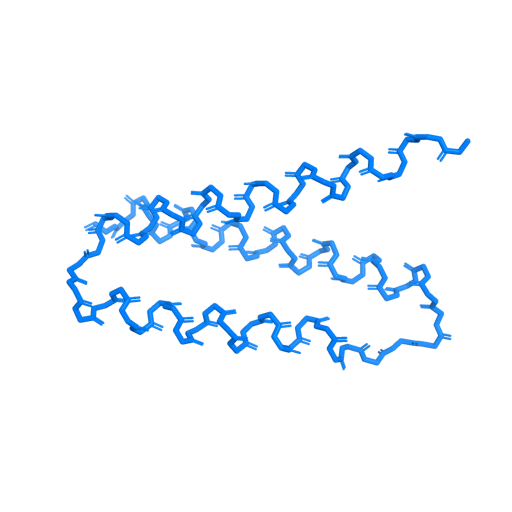,58,54,49,52,53,51,46,34,53,51,24,49,50,55,29,43,73,72,42,56,76,71,58,31,52,54,50,49,52,53,49,52,53,50,52,55,53,56,72,67,58,87,54,98,44,67,71,59,37,52,54,52,41,52,56,50,48,55,53,48,28,55,50,33,45,51,51,50,72,79,111

Nearest PDB structures (foldseek):
  6ar7-assembly4_D  TM=8.622E-01  e=9.202E-02  Burkholderia thailandensis E264
  3h3m-assembly1_A  TM=5.423E-01  e=5.964E+00  Bordetella bronchiseptica
  2l3l-assembly1_A  TM=3.901E-01  e=8.618E+00  Homo sapiens
  8ctn-assembly2_B  TM=3.209E-01  e=5.609E+00  Bacillus cereus m1550
  3t4d-assembly2_B  TM=3.114E-01  e=5.276E+00  Bacillus cereus ATCC 14579

Mean predicted aligned error: 5.04 Å

Secondary structure (DSSP, 8-state):
--SHHHHHHHHHHHHHHHHHHHHHHS-HHHHHHHHHHHHHHHHHHHT---SSHHHHHHHHHHHHHHHHHHHHHHHH--